Protein AF-A0A7Z9VL51-F1 (afdb_monomer_lite)

Structure (mmCIF, N/CA/C/O backbone):
data_AF-A0A7Z9VL51-F1
#
_entry.id   AF-A0A7Z9VL51-F1
#
loop_
_atom_site.group_PDB
_atom_site.id
_atom_site.type_symbol
_atom_site.label_atom_id
_atom_site.label_alt_id
_atom_site.label_comp_id
_atom_site.label_asym_id
_atom_site.label_entity_id
_atom_site.label_seq_id
_atom_site.pdbx_PDB_ins_code
_atom_site.Cartn_x
_atom_site.Cartn_y
_atom_site.Cartn_z
_atom_site.occupancy
_atom_site.B_iso_or_equiv
_atom_site.auth_seq_id
_atom_site.auth_comp_id
_atom_site.auth_asym_id
_atom_site.auth_atom_id
_atom_site.pdbx_PDB_model_num
ATOM 1 N N . MET A 1 1 ? 14.299 4.587 -3.182 1.00 55.91 1 MET A N 1
ATOM 2 C CA . MET A 1 1 ? 15.703 4.162 -3.004 1.00 55.91 1 MET A CA 1
ATOM 3 C C . MET A 1 1 ? 15.697 2.678 -2.671 1.00 55.91 1 MET A C 1
ATOM 5 O O . MET A 1 1 ? 15.107 2.305 -1.663 1.00 55.91 1 MET A O 1
ATOM 9 N N . THR A 1 2 ? 16.247 1.842 -3.550 1.00 64.75 2 THR A N 1
ATOM 10 C CA . THR A 1 2 ? 16.366 0.388 -3.344 1.00 64.75 2 THR A CA 1
ATOM 11 C C . THR A 1 2 ? 17.790 0.091 -2.892 1.00 64.75 2 THR A C 1
ATOM 13 O O . THR A 1 2 ? 18.731 0.636 -3.467 1.00 64.75 2 THR A O 1
ATOM 16 N N . PHE A 1 3 ? 17.949 -0.714 -1.845 1.00 72.38 3 PHE A N 1
ATOM 17 C CA . PHE A 1 3 ? 19.259 -1.064 -1.298 1.00 72.38 3 PHE A CA 1
ATOM 18 C C . PHE A 1 3 ? 19.828 -2.304 -2.002 1.00 72.38 3 PHE A C 1
ATOM 20 O O . PHE A 1 3 ? 19.058 -3.167 -2.417 1.00 72.38 3 PHE A O 1
ATOM 27 N N . PRO A 1 4 ? 21.160 -2.451 -2.098 1.00 75.06 4 PRO A N 1
ATOM 28 C CA . PRO A 1 4 ? 21.795 -3.563 -2.815 1.00 75.06 4 PRO A CA 1
ATOM 29 C C . PRO A 1 4 ? 21.462 -4.960 -2.257 1.00 75.06 4 PRO A C 1
ATOM 31 O O . PRO A 1 4 ? 21.676 -5.951 -2.944 1.00 75.06 4 PRO A O 1
ATOM 34 N N . PHE A 1 5 ? 20.924 -5.053 -1.037 1.00 79.00 5 PHE A N 1
ATOM 35 C CA . PHE A 1 5 ? 20.559 -6.310 -0.372 1.00 79.00 5 PHE A CA 1
ATOM 36 C C . PHE A 1 5 ? 19.047 -6.597 -0.346 1.00 79.00 5 PHE A C 1
ATOM 38 O O . PHE A 1 5 ? 18.648 -7.652 0.140 1.00 79.00 5 PHE A O 1
ATOM 45 N N . SER A 1 6 ? 18.191 -5.684 -0.824 1.00 76.69 6 SER A N 1
ATOM 46 C CA . SER A 1 6 ? 16.739 -5.893 -0.823 1.00 76.69 6 SER A CA 1
ATOM 47 C C . SER A 1 6 ? 16.099 -5.349 -2.098 1.00 76.69 6 SER A C 1
ATOM 49 O O .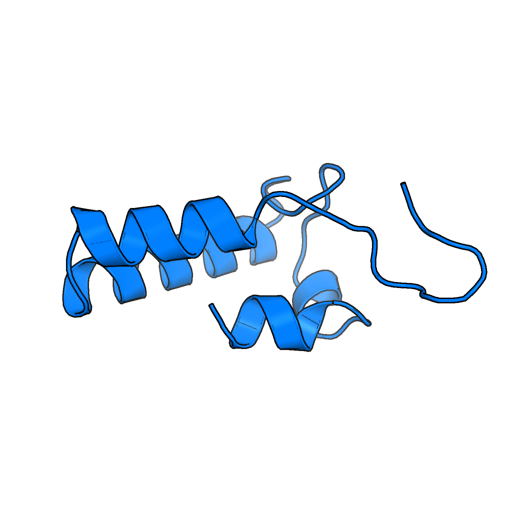 SER A 1 6 ? 16.245 -4.162 -2.387 1.00 76.69 6 SER A O 1
ATOM 51 N N . PRO A 1 7 ? 15.322 -6.164 -2.836 1.00 78.06 7 PRO A N 1
ATOM 52 C CA . PRO A 1 7 ? 14.590 -5.702 -4.013 1.00 78.06 7 PRO A CA 1
ATOM 53 C C . PRO A 1 7 ? 13.411 -4.781 -3.654 1.00 78.06 7 PRO A C 1
ATOM 55 O O . PRO A 1 7 ? 12.823 -4.157 -4.541 1.00 78.06 7 PRO A O 1
ATOM 58 N N . VAL A 1 8 ? 13.051 -4.691 -2.368 1.00 81.69 8 VAL A N 1
ATOM 59 C CA . VAL A 1 8 ? 11.936 -3.882 -1.875 1.00 81.69 8 VAL A CA 1
ATOM 60 C C . VAL A 1 8 ? 12.452 -2.498 -1.465 1.00 81.69 8 VAL A C 1
ATOM 62 O O . VAL A 1 8 ? 13.266 -2.399 -0.543 1.00 81.69 8 VAL A O 1
ATOM 65 N N . PRO A 1 9 ? 12.008 -1.413 -2.126 1.00 82.06 9 PRO A N 1
ATOM 66 C CA . PRO A 1 9 ? 12.391 -0.065 -1.730 1.00 82.06 9 PRO A CA 1
ATOM 67 C C . PRO A 1 9 ? 11.790 0.285 -0.365 1.00 82.06 9 PRO A C 1
ATOM 69 O O . PRO A 1 9 ? 10.678 -0.129 -0.048 1.00 82.06 9 PRO A O 1
ATOM 72 N N . ILE A 1 10 ? 12.488 1.113 0.414 1.00 83.12 10 ILE A N 1
ATOM 73 C CA . ILE A 1 10 ? 11.903 1.724 1.615 1.00 83.12 10 ILE A CA 1
ATOM 74 C C . ILE A 1 10 ? 10.929 2.827 1.177 1.00 83.12 10 ILE A C 1
ATOM 76 O O . ILE A 1 10 ? 11.268 3.660 0.329 1.00 83.12 10 ILE A O 1
ATOM 80 N N . THR A 1 11 ? 9.713 2.820 1.731 1.00 88.38 11 THR A N 1
ATOM 81 C CA . THR A 1 11 ? 8.618 3.739 1.376 1.00 88.38 11 THR A CA 1
ATOM 82 C C . THR A 1 11 ? 7.877 4.216 2.628 1.00 88.38 11 THR A C 1
ATOM 84 O O . THR A 1 11 ? 8.016 3.637 3.702 1.00 88.38 11 THR A O 1
ATOM 87 N N . GLY A 1 12 ? 7.069 5.272 2.489 1.00 86.88 12 GLY A N 1
ATOM 88 C CA . GLY A 1 12 ? 6.160 5.746 3.540 1.00 86.88 12 GLY A CA 1
ATOM 89 C C . GLY A 1 12 ? 4.750 5.143 3.482 1.00 86.88 12 GLY A C 1
ATOM 90 O O . GLY A 1 12 ? 3.878 5.605 4.211 1.00 86.88 12 GLY A O 1
ATOM 91 N N . GLN A 1 13 ? 4.489 4.150 2.618 1.00 90.50 13 GLN A N 1
ATOM 92 C CA . GLN A 1 13 ? 3.126 3.636 2.389 1.00 90.50 13 GLN A CA 1
ATOM 93 C C . GLN A 1 13 ? 2.499 3.063 3.666 1.00 90.50 13 GLN A C 1
ATOM 95 O O . GLN A 1 13 ? 1.346 3.360 3.963 1.00 90.50 13 GLN A O 1
ATOM 100 N N . THR A 1 14 ? 3.272 2.327 4.469 1.00 90.31 14 THR A N 1
ATOM 101 C CA . THR A 1 14 ? 2.798 1.738 5.732 1.00 90.31 14 THR A CA 1
ATOM 102 C C . THR A 1 14 ? 2.309 2.792 6.731 1.00 90.31 14 THR A C 1
ATOM 104 O O . THR A 1 14 ? 1.361 2.544 7.468 1.00 90.31 14 THR A O 1
ATOM 107 N N . ILE A 1 15 ? 2.898 3.995 6.733 1.00 92.38 15 ILE A N 1
ATOM 108 C CA . ILE A 1 15 ? 2.426 5.101 7.581 1.00 92.38 15 ILE A CA 1
ATOM 109 C C . ILE A 1 15 ? 1.020 5.523 7.142 1.00 92.38 15 ILE A C 1
ATOM 111 O O . ILE A 1 15 ? 0.132 5.669 7.978 1.00 92.38 15 ILE A O 1
ATOM 115 N N . GLY A 1 16 ? 0.798 5.657 5.831 1.00 92.75 16 GLY A N 1
ATOM 116 C CA . GLY A 1 16 ? -0.521 5.955 5.271 1.00 92.75 16 GLY A CA 1
ATOM 117 C C . GLY A 1 16 ? -1.569 4.909 5.655 1.00 92.75 16 GLY A C 1
ATOM 118 O O . GLY A 1 16 ? -2.669 5.271 6.053 1.00 92.75 16 GLY A O 1
ATOM 119 N N . VAL A 1 17 ? -1.209 3.626 5.624 1.00 93.81 17 VAL A N 1
ATOM 120 C CA . VAL A 1 17 ? -2.094 2.506 5.994 1.00 93.81 17 VAL A CA 1
ATOM 121 C C . VAL A 1 17 ? -2.537 2.598 7.453 1.00 93.81 17 VAL A C 1
ATOM 123 O O . VAL A 1 17 ? -3.733 2.550 7.743 1.00 93.81 17 VAL A O 1
ATOM 126 N N . VAL A 1 18 ? -1.590 2.810 8.372 1.00 94.19 18 VAL A N 1
ATOM 127 C CA . VAL A 1 18 ? -1.891 2.961 9.805 1.00 94.19 18 VAL A CA 1
ATOM 128 C C . VAL A 1 18 ? -2.772 4.186 10.056 1.00 94.19 18 VAL A C 1
ATOM 130 O O . VAL A 1 18 ? -3.722 4.107 10.836 1.00 94.19 18 VAL A O 1
ATOM 133 N N . LEU A 1 19 ? -2.511 5.303 9.371 1.00 95.75 19 LEU A N 1
ATOM 134 C CA . LEU A 1 19 ? -3.339 6.507 9.476 1.00 95.75 19 LEU A CA 1
ATOM 135 C C . LEU A 1 19 ? -4.757 6.271 8.951 1.00 95.75 19 LEU A C 1
ATOM 137 O O . LEU A 1 19 ? -5.718 6.651 9.612 1.00 95.75 19 LEU A O 1
ATOM 141 N N . VAL A 1 20 ? -4.909 5.612 7.802 1.00 95.69 20 VAL A N 1
ATOM 142 C CA . VAL A 1 20 ? -6.219 5.271 7.229 1.00 95.69 20 VAL A CA 1
ATOM 143 C C . VAL A 1 20 ? -7.009 4.373 8.184 1.00 95.69 20 VAL A C 1
ATOM 145 O O . VAL A 1 20 ? -8.174 4.660 8.468 1.00 95.69 20 VAL A O 1
ATOM 148 N N . GLY A 1 21 ? -6.377 3.334 8.736 1.00 94.44 21 GLY A N 1
ATOM 149 C CA . GLY A 1 21 ? -7.002 2.450 9.721 1.00 94.44 21 GLY A CA 1
ATOM 150 C C . GLY A 1 21 ? -7.386 3.170 11.017 1.00 94.44 21 GLY A C 1
ATOM 151 O O . GLY A 1 21 ? -8.491 2.973 11.525 1.00 94.44 21 GLY A O 1
ATOM 152 N N . GLY A 1 22 ? -6.511 4.040 11.527 1.00 96.12 22 GLY A N 1
ATOM 153 C CA . GLY A 1 22 ? -6.746 4.807 12.751 1.00 96.12 22 GLY A CA 1
ATOM 154 C C . GLY A 1 22 ? -7.821 5.888 12.606 1.00 96.12 22 GLY A C 1
ATOM 155 O O . GLY A 1 22 ? -8.638 6.061 13.506 1.00 96.12 22 GLY A O 1
ATOM 156 N N . LEU A 1 23 ? -7.858 6.593 11.471 1.00 97.19 23 LEU A N 1
ATOM 157 C CA . LEU A 1 23 ? -8.786 7.705 11.234 1.00 97.19 23 LEU A CA 1
ATOM 158 C C . LEU A 1 23 ? -10.174 7.241 10.785 1.00 97.19 23 LEU A C 1
ATOM 160 O O . LEU A 1 23 ? -11.178 7.834 11.176 1.00 97.19 23 LEU A O 1
ATOM 164 N N . LEU A 1 24 ? -10.251 6.197 9.955 1.00 95.62 24 LEU A N 1
ATOM 165 C CA . LEU A 1 24 ? -11.525 5.708 9.418 1.00 95.62 24 LEU A CA 1
ATOM 166 C C . LEU A 1 24 ? -12.122 4.566 10.256 1.00 95.62 24 LEU A C 1
ATOM 168 O O . LEU A 1 24 ? -13.304 4.238 10.102 1.00 95.62 24 LEU A O 1
ATOM 172 N N . GLY A 1 25 ? -11.331 3.972 11.151 1.00 95.06 25 GLY A N 1
ATOM 173 C CA . GLY A 1 25 ? -11.681 2.762 11.889 1.00 95.06 25 GLY A CA 1
ATOM 174 C C . GLY A 1 25 ? -11.614 1.505 11.016 1.00 95.06 25 GLY A C 1
ATOM 175 O O . GLY A 1 25 ? -11.535 1.574 9.790 1.00 95.06 25 GLY A O 1
ATOM 176 N N . ALA A 1 26 ? -11.698 0.328 11.646 1.00 92.50 26 ALA A N 1
ATOM 177 C CA . ALA A 1 26 ? -11.401 -0.955 10.998 1.00 92.50 26 ALA A CA 1
ATOM 178 C C . ALA A 1 26 ? -12.195 -1.210 9.700 1.00 92.50 26 ALA A C 1
ATOM 180 O O . ALA A 1 26 ? -11.617 -1.564 8.676 1.00 92.50 26 ALA A O 1
ATOM 181 N N . ARG A 1 27 ? -13.519 -0.990 9.705 1.00 95.12 27 ARG A N 1
ATOM 182 C CA . ARG A 1 27 ? -14.370 -1.302 8.541 1.00 95.12 27 ARG A CA 1
ATOM 183 C C . ARG A 1 27 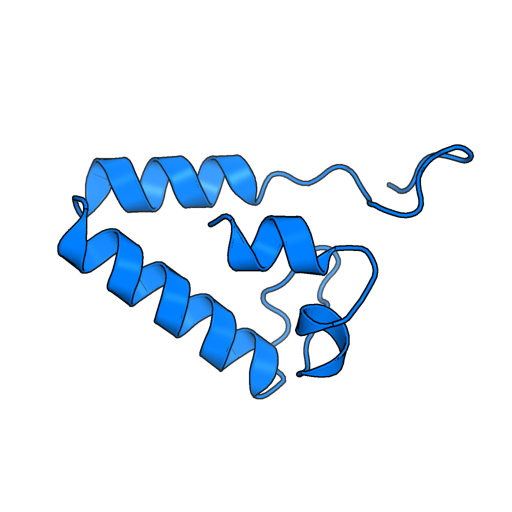? -14.123 -0.366 7.358 1.00 95.12 27 ARG A C 1
ATOM 185 O O . ARG A 1 27 ? -13.984 -0.828 6.231 1.00 95.12 27 ARG A O 1
ATOM 192 N N . ARG A 1 28 ? -14.109 0.948 7.598 1.00 96.56 28 ARG A N 1
ATOM 193 C CA . ARG A 1 28 ? -13.933 1.943 6.528 1.00 96.56 28 ARG A CA 1
ATOM 194 C C . ARG A 1 28 ? -12.478 2.002 6.062 1.00 96.56 28 ARG A C 1
ATOM 196 O O . ARG A 1 28 ? -12.252 2.177 4.873 1.00 96.56 28 ARG A O 1
ATOM 203 N N . GLY A 1 29 ? -11.521 1.787 6.968 1.00 96.44 29 GLY A N 1
ATOM 204 C CA . GLY A 1 29 ? -10.105 1.645 6.638 1.00 96.44 29 GLY A CA 1
ATOM 205 C C . GLY A 1 29 ? -9.858 0.463 5.704 1.00 96.44 29 GLY A C 1
ATOM 206 O O . GLY A 1 29 ? -9.294 0.657 4.634 1.00 96.44 29 GLY A O 1
ATOM 207 N N . ALA A 1 30 ? -10.384 -0.723 6.029 1.00 95.25 30 ALA A N 1
ATOM 208 C CA . ALA A 1 30 ? -10.279 -1.890 5.148 1.00 95.25 30 ALA A CA 1
ATOM 209 C C .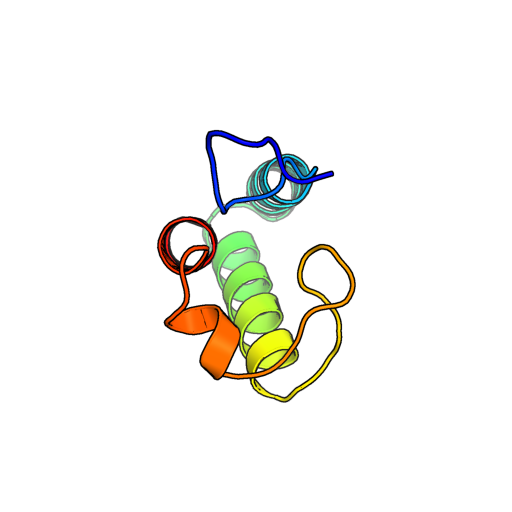 ALA A 1 30 ? -10.897 -1.635 3.761 1.00 95.25 30 ALA A C 1
ATOM 211 O O . ALA A 1 30 ? -10.302 -1.975 2.743 1.00 95.25 30 ALA A O 1
ATOM 212 N N . MET A 1 31 ? -12.065 -0.982 3.696 1.00 97.12 31 MET A N 1
ATOM 213 C CA . MET A 1 31 ? -12.679 -0.614 2.412 1.00 97.12 31 MET A CA 1
ATOM 214 C C . MET A 1 31 ? -11.828 0.383 1.613 1.00 97.12 31 MET A C 1
ATOM 216 O O . MET A 1 31 ? -11.708 0.235 0.400 1.00 97.12 31 MET A O 1
ATOM 220 N N . ALA A 1 32 ? -11.216 1.368 2.274 1.00 96.94 32 ALA A N 1
ATOM 221 C CA . ALA A 1 32 ? -10.330 2.332 1.627 1.00 96.94 32 ALA A CA 1
ATOM 222 C C . ALA A 1 32 ? -9.055 1.667 1.082 1.00 96.94 32 ALA A C 1
ATOM 224 O O . ALA A 1 32 ? -8.631 1.973 -0.029 1.00 96.94 32 ALA A O 1
ATOM 225 N N . LEU A 1 33 ? -8.474 0.721 1.823 1.00 96.06 33 LEU A N 1
ATOM 226 C CA . LEU A 1 33 ? -7.294 -0.027 1.383 1.00 96.06 33 LEU A CA 1
ATOM 227 C C . LEU A 1 33 ? -7.618 -0.986 0.231 1.00 96.06 33 LEU A C 1
ATOM 229 O O . LEU A 1 33 ? -6.849 -1.075 -0.723 1.00 96.06 33 LEU A O 1
ATOM 233 N N . LEU A 1 34 ? -8.789 -1.626 0.244 1.00 96.44 34 LEU A N 1
ATOM 234 C CA . LEU A 1 34 ? -9.264 -2.401 -0.907 1.00 96.44 34 LEU A CA 1
ATOM 235 C C . LEU A 1 34 ? -9.454 -1.520 -2.146 1.00 96.44 34 LEU A C 1
ATOM 237 O O . LEU A 1 34 ? -9.034 -1.910 -3.234 1.00 96.44 34 LEU A O 1
ATOM 241 N N . ALA A 1 35 ? -10.045 -0.331 -1.993 1.00 96.69 35 ALA A N 1
ATOM 242 C CA . ALA A 1 35 ? -10.174 0.627 -3.089 1.00 96.69 35 ALA A CA 1
ATOM 243 C C . ALA A 1 35 ? -8.801 1.031 -3.645 1.00 96.69 35 ALA A C 1
ATOM 245 O O . ALA A 1 35 ? -8.587 0.946 -4.851 1.00 96.69 35 ALA A O 1
ATOM 246 N N . TYR A 1 36 ? -7.846 1.342 -2.768 1.00 95.62 36 TYR A N 1
ATOM 247 C CA . TYR A 1 36 ? -6.461 1.641 -3.134 1.00 95.62 36 TYR A CA 1
ATOM 248 C C . TYR A 1 36 ? -5.793 0.513 -3.943 1.00 95.62 36 TYR A C 1
ATOM 250 O O . TYR A 1 36 ? -5.146 0.768 -4.963 1.00 95.62 36 TYR A O 1
ATOM 258 N N . LEU A 1 37 ? -5.965 -0.746 -3.524 1.00 95.69 37 LEU A N 1
ATOM 259 C CA . LEU A 1 37 ? -5.434 -1.900 -4.254 1.00 95.69 37 LEU A CA 1
ATOM 260 C C . LEU A 1 37 ? -6.102 -2.067 -5.625 1.00 95.69 37 LEU A C 1
ATOM 262 O O . LEU A 1 37 ? -5.407 -2.359 -6.599 1.00 95.69 37 LEU A O 1
ATOM 266 N N . MET A 1 38 ? -7.420 -1.864 -5.717 1.00 96.69 38 MET A N 1
ATOM 267 C CA . MET A 1 38 ? -8.159 -1.929 -6.983 1.00 96.69 38 MET A CA 1
ATOM 268 C C . MET A 1 38 ? -7.731 -0.822 -7.949 1.00 96.69 38 MET A C 1
ATOM 270 O O . MET A 1 38 ? -7.443 -1.111 -9.108 1.00 96.69 38 MET A O 1
ATOM 274 N N . GLU A 1 39 ? -7.618 0.419 -7.477 1.00 96.06 39 GLU A N 1
ATOM 275 C CA . GLU A 1 39 ? -7.126 1.558 -8.261 1.00 96.06 39 GLU A CA 1
ATOM 276 C C . GLU A 1 39 ? -5.739 1.271 -8.843 1.00 96.06 39 GLU A C 1
ATOM 278 O O . GLU A 1 39 ? -5.513 1.402 -10.051 1.00 96.06 39 GLU A O 1
ATOM 283 N N . GLY A 1 40 ? -4.823 0.797 -7.995 1.00 95.38 40 GLY A N 1
ATOM 284 C CA . GLY A 1 40 ? -3.491 0.400 -8.425 1.00 95.38 40 GLY A CA 1
ATOM 285 C C . GLY A 1 40 ? -3.514 -0.757 -9.422 1.00 95.38 40 GLY A C 1
ATOM 286 O O . GLY A 1 40 ? -2.814 -0.699 -10.432 1.00 95.38 40 GLY A O 1
ATOM 287 N N . ALA A 1 41 ? -4.351 -1.776 -9.210 1.00 94.56 41 ALA A N 1
ATOM 288 C CA . ALA A 1 41 ? -4.501 -2.902 -10.133 1.00 94.56 41 ALA A CA 1
ATOM 289 C C . ALA A 1 41 ? -5.031 -2.475 -11.511 1.00 94.56 41 ALA A C 1
ATOM 291 O O . ALA A 1 41 ? -4.562 -2.995 -12.527 1.00 94.56 41 ALA A O 1
ATOM 292 N N . MET A 1 42 ? -5.953 -1.507 -11.544 1.00 96.75 42 MET A N 1
ATOM 293 C CA . MET A 1 42 ? -6.529 -0.925 -12.763 1.00 96.75 42 MET A CA 1
ATOM 294 C C . MET A 1 42 ? -5.544 -0.040 -13.542 1.00 96.75 42 MET A C 1
ATOM 296 O O . MET A 1 42 ? -5.848 0.363 -14.662 1.00 96.75 42 MET A O 1
ATOM 300 N N . GLY A 1 43 ? -4.358 0.232 -12.991 1.00 92.88 43 GLY A N 1
ATOM 301 C CA . GLY A 1 43 ? -3.292 0.953 -13.686 1.00 92.88 43 GLY A CA 1
ATOM 302 C C . GLY A 1 43 ? -3.076 2.387 -13.208 1.00 92.88 43 GLY A C 1
ATOM 303 O O . GLY A 1 43 ? -2.261 3.092 -13.803 1.00 92.88 43 GLY A O 1
ATOM 304 N N . LEU A 1 44 ? -3.730 2.821 -12.125 1.00 95.12 44 LEU A N 1
ATOM 305 C CA . LEU A 1 44 ? -3.422 4.114 -11.516 1.00 95.12 44 LEU A CA 1
ATOM 306 C C . LEU A 1 44 ? -2.068 4.042 -10.778 1.00 95.12 44 LEU A C 1
ATOM 308 O O . LEU A 1 44 ? -1.842 3.101 -10.013 1.00 95.12 44 LEU A O 1
ATOM 312 N N . PRO A 1 45 ? -1.155 5.014 -10.969 1.00 94.00 45 PRO A N 1
ATOM 313 C CA . PRO A 1 45 ? 0.192 4.996 -10.390 1.00 94.00 45 PRO A CA 1
ATOM 314 C C . PRO A 1 45 ? 0.207 5.413 -8.912 1.00 94.00 45 PRO A C 1
ATOM 316 O O . PRO A 1 45 ? 0.851 6.385 -8.527 1.00 94.00 45 PRO A O 1
ATOM 319 N N . VAL A 1 46 ? -0.522 4.669 -8.079 1.00 93.94 46 VAL A N 1
ATOM 320 C CA . VAL A 1 46 ? -0.718 4.943 -6.645 1.00 93.94 46 VAL A CA 1
ATOM 321 C C . VAL A 1 46 ? 0.243 4.161 -5.743 1.00 93.94 46 VAL A C 1
ATOM 323 O O . VAL A 1 46 ? 0.368 4.464 -4.551 1.00 93.94 46 VAL A O 1
ATOM 326 N N . PHE A 1 47 ? 0.936 3.149 -6.275 1.00 92.25 47 PHE A N 1
ATOM 327 C CA . PHE A 1 47 ? 1.953 2.414 -5.524 1.00 92.25 47 PHE A CA 1
ATOM 328 C C . PHE A 1 47 ? 3.278 3.180 -5.491 1.00 92.25 47 PHE A C 1
ATOM 330 O O . PHE A 1 47 ? 3.553 4.054 -6.317 1.00 92.25 47 PHE A O 1
ATOM 337 N N . ALA A 1 48 ? 4.140 2.842 -4.530 1.00 90.69 48 ALA A N 1
ATOM 338 C CA . ALA A 1 48 ? 5.434 3.494 -4.401 1.00 90.69 48 ALA A CA 1
ATOM 339 C C . ALA A 1 48 ? 6.245 3.481 -5.702 1.00 90.69 48 ALA A C 1
ATOM 341 O O . ALA A 1 48 ? 6.248 2.503 -6.450 1.00 90.69 48 ALA A O 1
ATOM 342 N N . GLN A 1 49 ? 6.990 4.572 -5.911 1.00 89.75 49 GLN A N 1
ATOM 343 C CA . GLN A 1 49 ? 7.746 4.831 -7.141 1.00 89.75 49 GLN A CA 1
ATOM 344 C C . GLN A 1 49 ? 6.846 4.927 -8.389 1.00 89.75 49 GLN A C 1
ATOM 346 O O . GLN A 1 49 ? 7.278 4.545 -9.471 1.00 89.75 49 GLN A O 1
ATOM 351 N N . MET A 1 50 ? 5.609 5.427 -8.241 1.00 89.81 50 MET A N 1
ATOM 352 C CA . MET A 1 50 ? 4.633 5.592 -9.332 1.00 89.81 50 MET A CA 1
ATOM 353 C C . MET A 1 50 ? 4.318 4.277 -10.063 1.00 89.81 50 MET A C 1
ATOM 355 O O . MET A 1 50 ? 4.047 4.264 -11.263 1.00 89.81 50 MET A O 1
ATOM 359 N N . LYS A 1 51 ? 4.382 3.149 -9.347 1.00 91.12 51 LYS A N 1
ATOM 360 C CA . LYS A 1 51 ? 4.061 1.833 -9.908 1.00 91.12 51 LYS A CA 1
ATOM 361 C C . LYS A 1 51 ? 2.548 1.630 -9.984 1.00 91.12 51 LYS A C 1
ATOM 363 O O . LYS A 1 51 ? 1.798 2.162 -9.168 1.00 91.12 51 LYS A O 1
ATOM 368 N N . ALA A 1 52 ? 2.127 0.811 -10.942 1.00 93.44 52 ALA A N 1
AT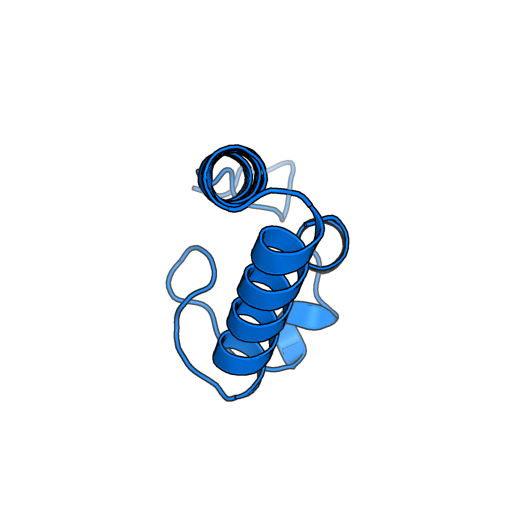OM 369 C CA . ALA A 1 52 ? 0.732 0.463 -11.184 1.00 93.44 52 ALA A CA 1
ATOM 370 C C . ALA A 1 52 ? 0.608 -0.911 -11.851 1.00 93.44 52 ALA A C 1
ATOM 372 O O . ALA A 1 52 ? 1.579 -1.427 -12.401 1.00 93.44 52 ALA A O 1
ATOM 373 N N . GLY A 1 53 ? -0.605 -1.454 -11.877 1.00 92.62 53 GLY A N 1
ATOM 374 C CA . GLY A 1 53 ? -0.986 -2.663 -12.597 1.00 92.62 53 GLY A CA 1
ATOM 375 C C . GLY A 1 53 ? -0.987 -3.928 -11.738 1.00 92.62 53 GLY A C 1
ATOM 376 O O . GLY A 1 53 ? -0.290 -4.038 -10.728 1.00 92.62 53 GLY A O 1
ATOM 377 N N . ALA A 1 54 ? -1.750 -4.928 -12.186 1.00 92.12 54 ALA A N 1
ATOM 378 C CA . ALA A 1 54 ? -1.926 -6.202 -11.484 1.00 92.12 54 ALA A CA 1
ATOM 379 C C . ALA A 1 54 ? -0.610 -6.961 -11.217 1.00 92.12 54 ALA A C 1
ATOM 381 O O . ALA A 1 54 ? -0.500 -7.676 -10.225 1.00 92.12 54 ALA A O 1
ATOM 382 N N . HIS A 1 55 ? 0.421 -6.763 -12.046 1.00 91.50 55 HIS A N 1
ATOM 383 C CA . HIS A 1 55 ? 1.734 -7.388 -11.854 1.00 91.50 55 HIS A CA 1
ATOM 384 C C . HIS A 1 55 ? 2.419 -6.966 -10.538 1.00 91.50 55 HIS A C 1
ATOM 386 O O . HIS A 1 55 ? 3.223 -7.720 -9.992 1.00 91.50 55 HIS A O 1
ATOM 392 N N . VAL A 1 56 ? 2.087 -5.789 -9.991 1.00 91.31 56 VAL A N 1
ATOM 393 C CA . VAL A 1 56 ? 2.626 -5.311 -8.706 1.00 91.31 56 VAL A CA 1
ATOM 394 C C . VAL A 1 56 ? 2.054 -6.115 -7.527 1.00 91.31 56 VAL A C 1
ATOM 396 O O . VAL A 1 56 ? 2.746 -6.297 -6.524 1.00 91.31 56 VAL A O 1
ATOM 399 N N . LEU A 1 57 ? 0.843 -6.673 -7.668 1.00 91.00 57 LEU A N 1
ATOM 400 C CA . LEU A 1 57 ? 0.159 -7.482 -6.645 1.00 91.00 57 LEU A CA 1
ATOM 401 C C . LEU A 1 57 ? 0.665 -8.928 -6.544 1.00 91.00 57 LEU A C 1
ATOM 403 O O . LEU A 1 57 ? 0.283 -9.642 -5.619 1.00 91.00 57 LEU A O 1
ATOM 407 N N . VAL A 1 58 ? 1.517 -9.357 -7.476 1.00 93.00 58 VAL A N 1
ATOM 408 C CA . VAL A 1 58 ? 2.166 -10.682 -7.482 1.00 93.00 58 VAL A CA 1
ATOM 409 C C . VAL A 1 58 ? 3.697 -10.589 -7.461 1.00 93.00 58 VAL A C 1
ATOM 411 O O . VAL A 1 58 ? 4.387 -11.603 -7.478 1.00 93.00 58 VAL A O 1
ATOM 414 N N . GLY A 1 59 ? 4.242 -9.370 -7.438 1.00 88.44 59 GLY A N 1
ATOM 415 C CA . GLY A 1 59 ? 5.679 -9.117 -7.444 1.00 88.44 59 GLY A CA 1
ATOM 416 C C . GLY A 1 59 ? 6.329 -9.168 -6.052 1.00 88.44 59 GLY A C 1
ATOM 417 O O . GLY A 1 59 ? 5.670 -9.443 -5.051 1.00 88.44 59 GLY A O 1
ATOM 418 N N . PRO A 1 60 ? 7.623 -8.812 -5.947 1.00 87.06 60 PRO A N 1
ATOM 419 C CA . PR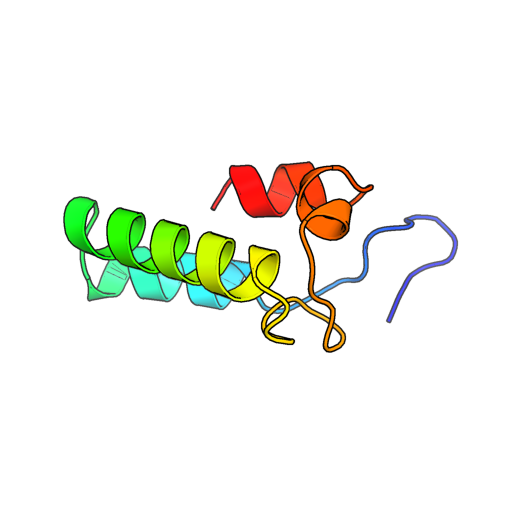O A 1 60 ? 8.387 -8.875 -4.693 1.00 87.06 60 PRO A CA 1
ATOM 420 C C . PRO A 1 60 ? 7.805 -8.048 -3.534 1.00 87.06 60 PRO A C 1
ATOM 422 O O . PRO A 1 60 ? 8.104 -8.307 -2.374 1.00 87.06 60 PRO A O 1
ATOM 425 N N . THR A 1 61 ? 6.986 -7.037 -3.837 1.00 88.81 61 THR A N 1
ATOM 426 C CA . THR A 1 61 ? 6.343 -6.152 -2.853 1.00 88.81 61 THR A CA 1
ATOM 427 C C . THR A 1 61 ? 4.918 -6.574 -2.491 1.00 88.81 61 THR A C 1
ATOM 429 O O . THR A 1 61 ? 4.293 -5.921 -1.657 1.00 88.81 61 THR A O 1
ATOM 432 N N . ALA A 1 62 ? 4.394 -7.645 -3.098 1.00 89.69 62 ALA A N 1
ATOM 433 C CA . ALA A 1 62 ? 3.008 -8.082 -2.941 1.00 89.69 62 ALA A CA 1
ATOM 434 C C . ALA A 1 62 ? 2.629 -8.354 -1.481 1.00 89.69 62 ALA A C 1
ATOM 436 O O . ALA A 1 62 ? 1.550 -7.962 -1.050 1.00 89.69 62 ALA A O 1
ATOM 437 N N . GLY A 1 63 ? 3.530 -8.965 -0.703 1.00 89.62 63 GLY A N 1
ATOM 438 C CA . GLY A 1 63 ? 3.273 -9.286 0.704 1.00 89.62 63 GLY A CA 1
ATOM 439 C C . GLY A 1 63 ? 2.954 -8.062 1.567 1.00 89.62 63 GLY A C 1
ATOM 440 O O . GLY A 1 63 ? 2.128 -8.154 2.465 1.00 89.62 63 GLY A O 1
ATOM 441 N N . TYR A 1 64 ? 3.542 -6.901 1.261 1.00 89.88 64 TYR A N 1
ATOM 442 C CA . TYR A 1 64 ? 3.197 -5.655 1.947 1.00 89.88 64 TYR A CA 1
ATOM 443 C C . TYR A 1 64 ? 1.813 -5.160 1.538 1.00 89.88 64 TYR A C 1
ATOM 445 O O . TYR A 1 64 ? 1.023 -4.812 2.401 1.00 89.88 64 TYR A O 1
ATOM 453 N N . LEU A 1 65 ? 1.507 -5.177 0.236 1.00 90.31 65 LEU A N 1
ATOM 454 C CA . LEU A 1 65 ? 0.224 -4.709 -0.293 1.00 90.31 65 LEU A CA 1
ATOM 455 C C . LEU A 1 65 ? -0.960 -5.535 0.222 1.00 90.31 65 LEU A C 1
ATOM 457 O O . LEU A 1 65 ? -1.989 -4.965 0.556 1.00 90.31 65 LEU A O 1
ATOM 461 N N . TRP A 1 66 ? -0.802 -6.855 0.321 1.00 91.25 66 TRP A N 1
ATOM 462 C CA . TRP A 1 66 ? -1.821 -7.742 0.892 1.00 91.25 66 TRP A CA 1
ATOM 463 C C . TRP A 1 66 ? -1.888 -7.697 2.422 1.00 91.25 66 TRP A C 1
ATOM 465 O O . TRP A 1 66 ? -2.879 -8.139 2.995 1.00 91.25 66 TRP A O 1
ATOM 475 N N . GLY A 1 67 ? -0.836 -7.204 3.076 1.00 87.12 67 GLY A N 1
ATOM 476 C CA . GLY A 1 67 ? -0.781 -7.029 4.526 1.00 87.12 67 GLY A CA 1
ATOM 477 C C . GLY A 1 67 ? -1.306 -5.679 5.022 1.00 87.12 67 GLY A C 1
ATOM 478 O O . GLY A 1 67 ? -1.315 -5.472 6.234 1.00 87.12 67 GLY A O 1
ATOM 479 N N . PHE A 1 68 ? -1.681 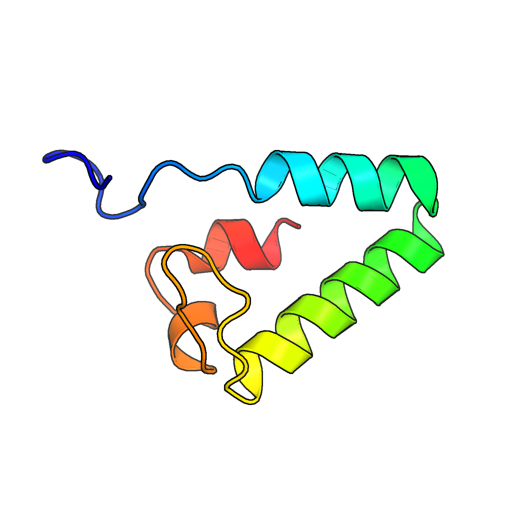-4.765 4.119 1.00 88.25 68 PHE A N 1
ATOM 480 C CA . PHE A 1 68 ? -2.351 -3.506 4.453 1.00 88.25 68 PHE A CA 1
ATOM 481 C C . PHE A 1 68 ? -3.794 -3.765 4.893 1.00 88.25 68 PHE A C 1
ATOM 483 O O . PHE A 1 68 ? -4.172 -3.228 5.958 1.00 88.25 68 PHE A O 1
#

Radius of gyration: 12.22 Å; chains: 1; bounding box: 36×18×26 Å

Secondary structure (DSSP, 8-state):
---TT-SSPP-SHHHHHHHHHHHHHHHHHHHHHHHHHHHHHTT-S-BGGGB-SGGGGSSTTHHHHHT-

pLDDT: mean 90.33, std 7.65, range [55.91, 97.19]

Foldseek 3Di:
DADPVGPDDDDCVVVVLVCLCVVVPPPRSVVVLVVLLVCQQVPQLSDPPRHGHPVCCVDPCVVVSVVD

Sequence (68 aa):
MTFPFSPVPITGQTIGVVLVGGLLGARRGAMALLAYLMEGAMGLPVFAQMKAGAHVLVGPTAGYLWGF